Protein AF-A0A976HL93-F1 (afdb_monomer_lite)

Foldseek 3Di:
DDDDPPDDPCVVVVVVVVVVVVVVVCVVCVVCVVCQLVVQCVVVVDDSVVSVVVSVVVVVVVVVD

pLDDT: mean 87.39, std 11.61, range [50.12, 97.81]

Secondary structure (DSSP, 8-state):
---------THHHHHHHHHHHHHHHHHHHHHHHHHHHHHHHHHH---HHHHHHHHHHHHHHHHH-

Structure (mmCIF, N/CA/C/O backbone):
data_AF-A0A976HL93-F1
#
_entry.id   AF-A0A976HL93-F1
#
loop_
_atom_site.group_PDB
_atom_site.id
_atom_site.type_s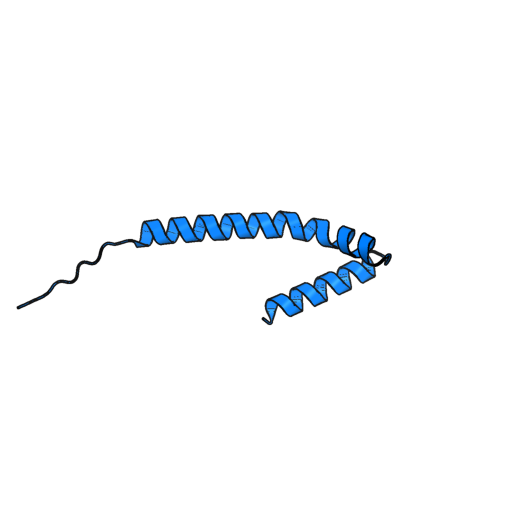ymbol
_atom_site.label_atom_id
_atom_site.label_alt_id
_atom_site.label_comp_id
_atom_site.label_asym_id
_atom_site.label_entity_id
_atom_site.label_seq_id
_atom_site.pdbx_PDB_ins_code
_atom_site.Cartn_x
_atom_site.Cartn_y
_atom_site.Cartn_z
_atom_site.occupancy
_atom_site.B_iso_or_equiv
_atom_site.auth_seq_id
_atom_site.auth_comp_id
_atom_site.auth_asym_id
_atom_site.auth_atom_id
_atom_site.pdbx_PDB_model_num
ATOM 1 N N . MET A 1 1 ? 20.746 -2.889 -49.607 1.00 50.12 1 MET A N 1
ATOM 2 C CA . MET A 1 1 ? 20.872 -1.755 -48.669 1.00 50.12 1 MET A CA 1
ATOM 3 C C . MET A 1 1 ? 20.240 -2.222 -47.372 1.00 50.12 1 MET A C 1
ATOM 5 O O . MET A 1 1 ? 19.038 -2.437 -47.359 1.00 50.12 1 MET A O 1
ATOM 9 N N . THR A 1 2 ? 21.053 -2.551 -46.370 1.00 51.81 2 THR A N 1
ATOM 10 C CA . THR A 1 2 ? 20.605 -3.243 -45.151 1.00 51.81 2 THR A CA 1
ATOM 11 C C . THR A 1 2 ? 20.744 -2.271 -43.988 1.00 51.81 2 THR A C 1
ATOM 13 O O . THR A 1 2 ? 21.856 -2.014 -43.537 1.00 51.81 2 THR A O 1
ATOM 16 N N . GLU A 1 3 ? 19.638 -1.686 -43.538 1.00 58.78 3 GLU A N 1
ATOM 17 C CA . GLU A 1 3 ? 19.632 -0.833 -42.349 1.00 58.78 3 GLU A CA 1
ATOM 18 C C . GLU A 1 3 ? 19.549 -1.718 -41.100 1.00 58.78 3 GLU A C 1
ATOM 20 O O . GLU A 1 3 ? 18.489 -2.231 -40.743 1.00 58.78 3 GLU A O 1
ATOM 25 N N . THR A 1 4 ? 20.680 -1.941 -40.431 1.00 63.50 4 THR A N 1
ATOM 26 C CA . THR A 1 4 ? 20.709 -2.592 -39.117 1.00 63.50 4 THR A CA 1
ATOM 27 C C . THR A 1 4 ? 20.363 -1.560 -38.044 1.00 63.50 4 THR A C 1
ATOM 29 O O . THR A 1 4 ? 21.222 -0.801 -37.601 1.00 63.50 4 THR A O 1
ATOM 32 N N . ASN A 1 5 ? 19.094 -1.519 -37.633 1.00 59.19 5 ASN A N 1
ATOM 33 C CA . ASN A 1 5 ? 18.617 -0.689 -36.525 1.00 59.19 5 ASN A CA 1
ATOM 34 C C . ASN A 1 5 ? 19.135 -1.225 -35.176 1.00 59.19 5 ASN A C 1
ATOM 36 O O . ASN A 1 5 ? 18.461 -1.999 -34.500 1.00 59.19 5 ASN A O 1
ATOM 40 N N . THR A 1 6 ? 20.328 -0.804 -34.755 1.00 65.44 6 THR A N 1
ATOM 41 C CA . THR A 1 6 ? 20.806 -0.988 -33.375 1.00 65.44 6 THR A CA 1
ATOM 42 C C . THR A 1 6 ? 20.419 0.230 -32.540 1.00 65.44 6 THR A C 1
ATOM 44 O O . THR A 1 6 ? 21.225 1.134 -32.320 1.00 65.44 6 THR A O 1
ATOM 47 N N . GLY A 1 7 ? 19.156 0.280 -32.109 1.00 63.97 7 GLY A N 1
ATOM 48 C CA . GLY A 1 7 ? 18.698 1.272 -31.136 1.00 63.97 7 GLY A CA 1
ATOM 49 C C . GLY A 1 7 ? 19.394 1.072 -29.779 1.00 63.97 7 GLY A C 1
ATOM 50 O O . GLY A 1 7 ? 19.674 -0.070 -29.402 1.00 63.97 7 GLY A O 1
ATOM 51 N N . PRO A 1 8 ? 19.699 2.147 -29.033 1.00 65.50 8 PRO A N 1
ATOM 52 C CA . PRO A 1 8 ? 20.400 2.048 -27.757 1.00 65.50 8 PRO A CA 1
ATOM 53 C C . PRO A 1 8 ? 19.610 1.189 -26.760 1.00 65.50 8 PRO A C 1
ATOM 55 O O . PRO A 1 8 ? 18.402 1.357 -26.583 1.00 65.50 8 PRO A O 1
ATOM 58 N N . THR A 1 9 ? 20.297 0.266 -26.081 1.00 67.31 9 THR A N 1
ATOM 59 C CA . THR A 1 9 ? 19.725 -0.625 -25.061 1.00 67.31 9 THR A CA 1
ATOM 60 C C . THR A 1 9 ? 19.431 0.153 -23.771 1.00 67.31 9 THR A C 1
ATOM 62 O O . THR A 1 9 ? 20.103 -0.007 -22.752 1.00 67.31 9 THR A O 1
ATOM 65 N N . ASN A 1 10 ? 18.409 1.008 -23.802 1.00 71.69 10 ASN A N 1
ATOM 66 C CA . ASN A 1 10 ? 17.950 1.825 -22.671 1.00 71.69 10 ASN A CA 1
ATOM 67 C C . ASN A 1 10 ? 17.270 1.006 -21.555 1.00 71.69 10 ASN A C 1
ATOM 69 O O . ASN A 1 10 ? 16.844 1.567 -20.547 1.00 71.69 10 ASN A O 1
ATOM 73 N N . GLY A 1 11 ? 17.189 -0.322 -21.696 1.00 81.12 11 GLY A N 1
ATOM 74 C CA . GLY A 1 11 ? 16.524 -1.211 -20.740 1.00 81.12 11 GLY A CA 1
ATOM 75 C C . GLY A 1 11 ? 17.093 -1.138 -19.322 1.00 81.12 11 GLY A C 1
ATOM 76 O O . GLY A 1 11 ? 16.347 -1.284 -18.362 1.00 81.12 11 GLY A O 1
ATOM 77 N N . ARG A 1 12 ? 18.390 -0.836 -19.162 1.00 85.44 12 ARG A N 1
ATOM 78 C CA . ARG A 1 12 ? 19.006 -0.707 -17.830 1.00 85.44 12 ARG A CA 1
ATOM 79 C C . ARG A 1 12 ? 18.527 0.545 -17.089 1.00 85.44 12 ARG A C 1
ATOM 81 O O . ARG A 1 12 ? 18.252 0.471 -15.899 1.00 85.44 12 ARG A O 1
ATOM 88 N N . LEU A 1 13 ? 18.380 1.666 -17.801 1.00 90.25 13 LEU A N 1
ATOM 89 C CA . LEU A 1 13 ? 17.829 2.911 -17.252 1.00 90.25 13 LEU A CA 1
ATOM 90 C C . LEU A 1 13 ? 16.331 2.763 -16.956 1.00 90.25 13 LEU A C 1
ATOM 92 O O . LEU A 1 13 ? 15.877 3.179 -15.895 1.00 90.25 13 LEU A O 1
ATOM 96 N N . ALA A 1 14 ? 15.585 2.112 -17.855 1.00 92.94 14 ALA A N 1
ATOM 97 C CA . ALA A 1 14 ? 14.168 1.816 -17.654 1.00 92.94 14 ALA A CA 1
ATOM 98 C C . ALA A 1 14 ? 13.934 0.913 -16.430 1.00 92.94 14 ALA A C 1
ATOM 100 O O . ALA A 1 14 ? 13.050 1.187 -15.623 1.00 92.94 14 ALA A O 1
ATOM 101 N N . LEU A 1 15 ? 14.762 -0.121 -16.243 1.00 93.69 15 LEU A N 1
ATOM 102 C CA . LEU A 1 15 ? 14.688 -1.000 -15.077 1.00 93.69 15 LEU A CA 1
ATOM 103 C C . LEU A 1 15 ? 15.000 -0.248 -13.778 1.00 93.69 15 LEU A C 1
ATOM 105 O O . LEU A 1 15 ? 14.268 -0.395 -12.804 1.00 93.69 15 LEU A O 1
ATOM 109 N N . SER A 1 16 ? 16.050 0.581 -13.759 1.00 94.56 16 SER A N 1
ATOM 110 C CA . SER A 1 16 ? 16.364 1.415 -12.593 1.00 94.56 16 SER A CA 1
ATOM 111 C C . SER A 1 16 ? 15.228 2.380 -12.255 1.00 94.56 16 SER A C 1
ATOM 113 O O . SER A 1 16 ? 14.908 2.540 -11.082 1.00 94.56 16 SER A O 1
ATOM 115 N N . PHE A 1 17 ? 14.588 2.979 -13.262 1.00 95.69 17 PHE A N 1
ATOM 116 C CA . PHE A 1 17 ? 13.437 3.855 -13.061 1.00 95.69 17 PHE A CA 1
ATOM 117 C C . PHE A 1 17 ? 12.261 3.110 -12.420 1.00 95.69 17 PHE A C 1
ATOM 119 O O . PHE A 1 17 ? 11.790 3.522 -11.364 1.00 95.69 17 PHE A O 1
ATOM 126 N N . ILE A 1 18 ? 11.850 1.971 -12.994 1.00 96.31 18 ILE A N 1
ATOM 127 C CA . ILE A 1 18 ? 10.749 1.156 -12.458 1.00 96.31 18 ILE A CA 1
ATOM 128 C C . ILE A 1 18 ? 11.054 0.700 -11.029 1.00 96.31 18 ILE A C 1
ATOM 130 O O . ILE A 1 18 ? 10.188 0.795 -10.164 1.00 96.31 18 ILE A O 1
ATOM 134 N N . LEU A 1 19 ? 12.283 0.246 -10.755 1.00 97.81 19 LEU A N 1
ATOM 135 C CA . LEU A 1 19 ? 12.668 -0.185 -9.412 1.00 97.81 19 LEU A CA 1
ATOM 136 C C . LEU A 1 19 ? 12.564 0.948 -8.394 1.00 97.81 19 LEU A C 1
ATOM 138 O O . LEU A 1 19 ? 12.032 0.726 -7.310 1.00 97.81 19 LEU A O 1
ATOM 142 N N . ILE A 1 20 ? 13.026 2.155 -8.727 1.00 97.75 20 ILE A N 1
ATOM 143 C CA . ILE A 1 20 ? 12.905 3.313 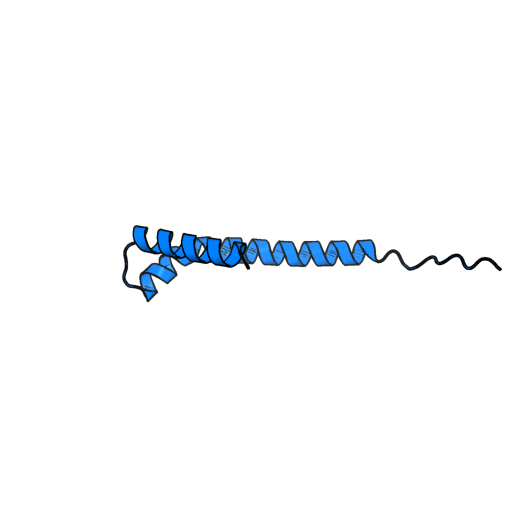-7.832 1.00 97.75 20 ILE A CA 1
ATOM 144 C C . ILE A 1 20 ? 11.429 3.656 -7.608 1.00 97.75 20 ILE A C 1
ATOM 146 O O . ILE A 1 20 ? 11.019 3.817 -6.462 1.00 97.75 20 ILE A O 1
ATOM 150 N N . THR A 1 21 ? 10.620 3.717 -8.668 1.00 96.38 21 THR A N 1
ATOM 151 C CA . THR A 1 21 ? 9.188 4.028 -8.566 1.00 96.38 21 THR A CA 1
ATOM 152 C C . THR A 1 21 ? 8.446 3.017 -7.698 1.00 96.38 21 THR A C 1
ATOM 154 O O . THR A 1 21 ? 7.766 3.421 -6.763 1.00 96.38 21 THR A O 1
ATOM 157 N N . VAL A 1 22 ? 8.619 1.716 -7.945 1.00 96.75 22 VAL A N 1
ATOM 158 C CA . VAL A 1 22 ? 7.960 0.659 -7.160 1.00 96.75 22 VAL A CA 1
ATOM 159 C C . VAL A 1 22 ? 8.477 0.629 -5.720 1.00 96.75 22 VAL A C 1
ATOM 161 O O . VAL A 1 22 ? 7.708 0.375 -4.801 1.00 96.75 22 VAL A O 1
ATOM 164 N N . THR A 1 23 ? 9.759 0.933 -5.491 1.00 97.44 23 THR A N 1
ATOM 165 C CA . THR A 1 23 ? 10.306 1.042 -4.128 1.00 97.44 23 THR A CA 1
ATOM 166 C C . THR A 1 23 ? 9.646 2.186 -3.365 1.00 97.44 23 THR A C 1
ATOM 168 O O . THR A 1 23 ? 9.224 2.000 -2.227 1.00 97.44 23 THR A O 1
ATOM 171 N N . LEU A 1 24 ? 9.533 3.363 -3.986 1.00 96.88 24 LEU A N 1
ATOM 172 C CA . LEU A 1 24 ? 8.867 4.514 -3.377 1.00 96.88 24 LEU A CA 1
ATOM 173 C C . LEU A 1 24 ? 7.380 4.239 -3.128 1.00 96.88 24 LEU A C 1
ATOM 175 O O . LEU A 1 24 ? 6.876 4.575 -2.060 1.00 96.88 24 LEU A O 1
ATOM 179 N N . ASP A 1 25 ? 6.708 3.587 -4.073 1.00 95.19 25 ASP A N 1
ATOM 180 C CA . ASP A 1 25 ? 5.301 3.202 -3.959 1.00 95.19 25 ASP A CA 1
ATOM 181 C C . ASP A 1 25 ? 5.064 2.213 -2.805 1.00 95.19 25 ASP A C 1
ATOM 183 O O . ASP A 1 25 ? 4.236 2.454 -1.925 1.00 95.19 25 ASP A O 1
ATOM 187 N N . ALA A 1 26 ? 5.874 1.151 -2.723 1.00 95.81 26 ALA A N 1
ATOM 188 C CA . ALA A 1 26 ? 5.792 0.160 -1.652 1.00 95.81 26 ALA A CA 1
ATOM 189 C C . ALA A 1 26 ? 6.079 0.763 -0.267 1.00 95.81 26 ALA A C 1
ATOM 191 O O . ALA A 1 26 ? 5.426 0.392 0.709 1.00 95.81 26 ALA A O 1
ATOM 192 N N . ILE A 1 27 ? 7.018 1.714 -0.169 1.00 96.94 27 ILE A N 1
ATOM 193 C CA . ILE A 1 27 ? 7.257 2.478 1.065 1.00 96.94 27 ILE A CA 1
ATOM 194 C C . ILE A 1 27 ? 6.027 3.324 1.409 1.00 96.94 27 ILE A C 1
ATOM 196 O O . ILE A 1 27 ? 5.603 3.335 2.562 1.00 96.94 27 ILE A O 1
ATOM 200 N N . GLY A 1 28 ? 5.429 4.000 0.426 1.00 94.00 28 GLY A N 1
ATOM 201 C CA . GLY A 1 28 ? 4.219 4.799 0.616 1.00 94.00 28 GLY A CA 1
ATOM 202 C C . GLY A 1 28 ? 3.065 3.972 1.183 1.00 94.00 28 GLY A C 1
ATOM 203 O O . GLY A 1 28 ? 2.536 4.304 2.243 1.00 94.00 28 GLY A O 1
ATOM 204 N N . ILE A 1 29 ? 2.727 2.853 0.537 1.00 92.88 29 ILE A N 1
ATOM 205 C CA . ILE A 1 29 ? 1.686 1.934 1.022 1.00 92.88 29 ILE A CA 1
ATOM 206 C C . ILE A 1 29 ? 2.065 1.354 2.391 1.00 92.88 29 ILE A C 1
ATOM 208 O O . ILE A 1 29 ? 1.223 1.308 3.286 1.00 92.88 29 ILE A O 1
ATOM 212 N N . GLY A 1 30 ? 3.327 0.967 2.592 1.00 92.56 30 GLY A N 1
ATOM 213 C CA . GLY A 1 30 ? 3.818 0.420 3.858 1.00 92.56 30 GLY A CA 1
ATOM 214 C C . GLY A 1 30 ? 3.744 1.396 5.037 1.00 92.56 30 GLY A C 1
ATOM 215 O O . GLY A 1 30 ? 3.584 0.956 6.172 1.00 92.56 30 GLY A O 1
ATOM 216 N N . LEU A 1 31 ? 3.821 2.705 4.783 1.00 93.69 31 LEU A N 1
ATOM 217 C CA . LEU A 1 31 ? 3.680 3.746 5.803 1.00 93.69 31 LEU A CA 1
ATOM 218 C C . LEU A 1 31 ? 2.225 4.177 6.014 1.00 93.69 31 LEU A C 1
ATOM 220 O O . LEU A 1 31 ? 1.820 4.396 7.151 1.00 93.69 31 LEU A O 1
ATOM 224 N N . ILE A 1 32 ? 1.439 4.302 4.940 1.00 91.50 32 ILE A N 1
ATOM 225 C CA . ILE A 1 32 ? 0.057 4.799 5.000 1.00 91.50 32 ILE A CA 1
ATOM 226 C C . ILE A 1 32 ? -0.894 3.721 5.527 1.00 91.50 32 ILE A C 1
ATOM 228 O O . ILE A 1 32 ? -1.701 3.990 6.414 1.00 91.50 32 ILE A O 1
ATOM 232 N N . PHE A 1 33 ? -0.810 2.489 5.020 1.00 89.75 33 PHE A N 1
ATOM 233 C CA . PHE A 1 33 ? -1.781 1.436 5.334 1.00 89.75 33 PHE A CA 1
ATOM 234 C C . PHE A 1 33 ? -1.921 1.134 6.842 1.00 89.75 33 PHE A C 1
ATOM 236 O O . PHE A 1 33 ? -3.054 0.967 7.292 1.00 89.75 33 PHE A O 1
ATOM 243 N N . PRO A 1 34 ? -0.843 1.129 7.656 1.00 89.19 34 PRO A N 1
ATOM 244 C CA . PRO A 1 34 ? -0.953 0.926 9.102 1.00 89.19 34 PRO A CA 1
ATOM 245 C C . PRO A 1 34 ? -1.629 2.072 9.863 1.00 89.19 34 PRO A C 1
ATOM 247 O O . PRO A 1 34 ? -2.246 1.811 10.888 1.00 89.19 34 PRO A O 1
ATOM 250 N N . VAL A 1 35 ? -1.518 3.321 9.389 1.00 91.94 35 VAL A N 1
ATOM 251 C CA . VAL A 1 35 ? -2.070 4.508 10.080 1.00 91.94 35 VAL A CA 1
ATOM 252 C C . VAL A 1 35 ? -3.487 4.863 9.621 1.00 91.94 35 VAL A C 1
ATOM 254 O O . VAL A 1 35 ? -4.217 5.551 10.328 1.00 91.94 35 VAL A O 1
ATOM 257 N N . MET A 1 36 ? -3.915 4.360 8.458 1.00 91.00 36 MET A N 1
ATOM 258 C CA . MET A 1 36 ? -5.266 4.565 7.920 1.00 91.00 36 MET A CA 1
ATOM 259 C C . MET A 1 36 ? -6.407 4.202 8.891 1.00 91.00 36 MET A C 1
ATOM 261 O O . MET A 1 36 ? -7.366 4.972 8.950 1.00 91.00 36 MET A O 1
ATOM 265 N N . PRO A 1 37 ? -6.365 3.093 9.662 1.00 89.62 37 PRO A N 1
ATOM 266 C CA . PRO A 1 37 ? -7.451 2.748 10.579 1.00 89.62 37 PRO A CA 1
ATOM 267 C C . PRO A 1 37 ? -7.664 3.807 11.662 1.00 89.62 37 PRO A C 1
ATOM 269 O O . PRO A 1 37 ? -8.806 4.132 11.979 1.00 89.62 37 PRO A O 1
ATOM 272 N N . ASP A 1 38 ? -6.586 4.376 12.197 1.00 91.88 38 ASP A N 1
ATOM 273 C CA . ASP A 1 38 ? -6.653 5.415 13.227 1.00 91.88 38 ASP A CA 1
ATOM 274 C C . ASP A 1 38 ? -7.188 6.725 12.643 1.00 91.88 38 ASP A C 1
ATOM 276 O O . ASP A 1 38 ? -8.106 7.318 13.206 1.00 91.88 38 ASP A O 1
ATOM 280 N N . LEU A 1 39 ? -6.735 7.105 11.443 1.00 91.12 39 LEU A N 1
ATOM 281 C CA . LEU A 1 39 ? -7.252 8.279 10.731 1.00 91.12 39 LEU A CA 1
ATOM 282 C C . LEU A 1 39 ? -8.753 8.163 10.423 1.00 91.12 39 LEU A C 1
ATOM 284 O O . LEU A 1 39 ? -9.503 9.127 10.571 1.00 91.12 39 LEU A O 1
ATOM 288 N N . ILE A 1 40 ? -9.221 6.979 10.015 1.00 92.06 40 ILE A N 1
ATOM 289 C CA . ILE A 1 40 ? -10.650 6.743 9.768 1.00 92.06 40 ILE A CA 1
ATOM 290 C C . ILE A 1 40 ? -11.440 6.871 11.075 1.00 92.06 40 ILE A C 1
ATOM 292 O O . ILE A 1 40 ? -12.512 7.479 11.070 1.00 92.06 40 ILE A O 1
ATOM 296 N N . GLN A 1 41 ? -10.935 6.340 12.191 1.00 93.69 41 GLN A N 1
ATOM 297 C CA . GLN A 1 41 ? -11.586 6.482 13.497 1.00 93.69 41 GLN A CA 1
ATOM 298 C C . GLN A 1 41 ? -11.665 7.949 13.935 1.00 93.69 41 GLN A C 1
ATOM 300 O O . GLN A 1 41 ? -12.734 8.389 14.349 1.00 93.69 41 GLN A O 1
ATOM 305 N N . GLU A 1 42 ? -10.585 8.721 13.789 1.00 92.88 42 GLU A N 1
ATOM 306 C CA . GLU A 1 42 ? -10.551 10.147 14.145 1.00 92.88 42 GLU A CA 1
ATOM 307 C C . GLU A 1 42 ? -11.555 10.978 13.337 1.00 92.88 42 GLU A C 1
ATOM 309 O O . GLU A 1 42 ? -12.245 11.834 13.890 1.00 92.88 42 GLU A O 1
ATOM 314 N N . VAL A 1 43 ? -11.683 10.707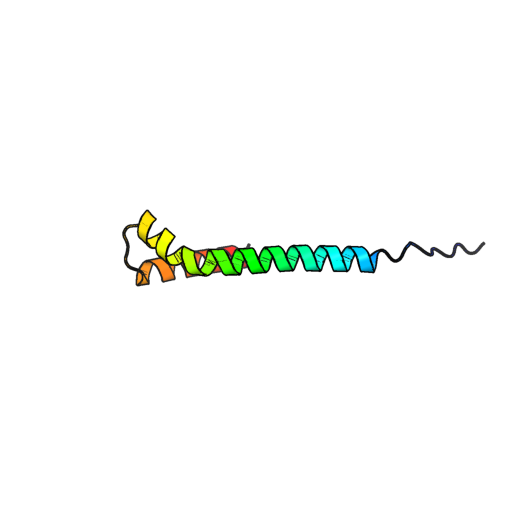 12.036 1.00 92.75 43 VAL A N 1
ATOM 315 C CA . VAL A 1 43 ? -12.582 11.461 11.147 1.00 92.75 43 VAL A CA 1
ATOM 316 C C . VAL A 1 43 ? -14.045 11.047 11.318 1.00 92.75 43 VAL A C 1
ATOM 318 O O . VAL A 1 43 ? -14.943 11.881 11.210 1.00 92.75 43 VAL A O 1
ATOM 321 N N . THR A 1 44 ? -14.313 9.763 11.561 1.00 89.56 44 THR A N 1
ATOM 322 C CA . THR A 1 44 ? -15.686 9.232 11.621 1.00 89.56 44 THR A CA 1
ATOM 323 C C . THR A 1 44 ? -16.256 9.150 13.036 1.00 89.56 44 THR A C 1
ATOM 325 O O . THR A 1 44 ? -17.472 9.031 13.188 1.00 89.56 44 THR A O 1
ATOM 328 N N . GLY A 1 45 ? -15.407 9.179 14.068 1.00 91.25 45 GLY A N 1
ATOM 329 C CA . GLY A 1 45 ? -15.782 8.934 15.464 1.00 91.25 45 GLY A CA 1
ATOM 330 C C . GLY A 1 45 ? -16.254 7.501 15.745 1.00 91.25 45 GLY A C 1
ATOM 331 O O . GLY A 1 45 ? -16.876 7.249 16.777 1.00 91.25 45 GLY A O 1
ATOM 332 N N . LYS A 1 46 ? -16.023 6.566 14.816 1.00 90.31 46 LYS A N 1
ATOM 333 C CA . LYS A 1 46 ? -16.497 5.176 14.876 1.00 90.31 46 LYS A CA 1
ATOM 334 C C . LYS A 1 46 ? -15.431 4.236 15.446 1.00 90.31 46 LYS A C 1
ATOM 336 O O . LYS A 1 46 ? -14.249 4.556 15.373 1.00 90.31 46 LYS A O 1
ATOM 341 N N . PRO A 1 47 ? -15.817 3.067 15.991 1.00 92.25 47 PRO A N 1
ATOM 342 C CA . PRO A 1 47 ? -14.857 2.095 16.510 1.00 92.25 47 PRO A CA 1
ATOM 343 C C . PRO A 1 47 ? -14.015 1.451 15.396 1.00 92.25 47 PRO A C 1
ATOM 345 O O . PRO A 1 47 ? -14.449 1.351 14.245 1.00 92.25 47 PRO A O 1
ATOM 348 N N . LEU A 1 48 ? -12.842 0.924 15.767 1.00 89.06 48 LEU A N 1
ATOM 349 C CA . LEU A 1 48 ? -11.885 0.263 14.868 1.00 89.06 48 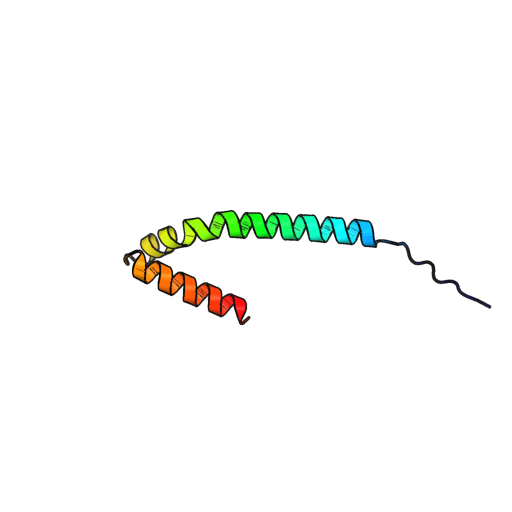LEU A CA 1
ATOM 350 C C . LEU A 1 48 ? -12.507 -0.819 13.968 1.00 89.06 48 LEU A C 1
ATOM 352 O O . LEU A 1 48 ? -12.105 -0.965 12.816 1.00 89.06 48 LEU A O 1
ATOM 356 N N . SER A 1 49 ? -13.500 -1.564 14.462 1.00 90.94 49 SER A N 1
ATOM 357 C CA . SER A 1 49 ? -14.198 -2.595 13.680 1.00 90.94 49 SER A CA 1
ATOM 358 C C . SER A 1 49 ? -14.895 -2.024 12.443 1.00 90.94 49 SER A C 1
ATOM 360 O O . SER A 1 49 ? -14.828 -2.618 11.368 1.00 90.94 49 SER A O 1
ATOM 362 N N . GLU A 1 50 ? -15.532 -0.859 12.570 1.00 90.06 50 GLU A N 1
ATOM 363 C CA . GLU A 1 50 ? -16.155 -0.169 11.441 1.00 90.06 50 GLU A CA 1
ATOM 364 C C . GLU A 1 50 ? -15.109 0.510 10.559 1.00 90.06 50 GLU A C 1
ATOM 366 O O . GLU A 1 50 ? -15.233 0.477 9.335 1.00 90.06 50 GLU A O 1
ATOM 371 N N . ALA A 1 51 ? -14.053 1.073 11.151 1.00 89.81 51 ALA A N 1
ATOM 372 C CA . ALA A 1 51 ? -12.954 1.672 10.397 1.00 89.81 51 ALA A CA 1
ATOM 373 C C . ALA A 1 51 ? -12.247 0.653 9.485 1.00 89.81 51 ALA A C 1
ATOM 375 O O . ALA A 1 51 ? -11.963 0.956 8.327 1.00 89.81 51 ALA A O 1
ATOM 376 N N . ALA A 1 52 ? -12.039 -0.578 9.963 1.00 89.12 52 ALA A N 1
ATOM 377 C CA . ALA A 1 52 ? -11.492 -1.673 9.164 1.00 89.12 52 ALA A CA 1
ATOM 378 C C . ALA A 1 52 ? -12.411 -2.053 7.990 1.00 89.12 52 ALA A C 1
ATOM 380 O O . ALA A 1 52 ? -11.928 -2.332 6.892 1.00 89.12 52 ALA A O 1
ATOM 381 N N . LEU A 1 53 ? -13.733 -2.015 8.197 1.00 91.69 53 LEU A N 1
ATOM 382 C CA . LEU A 1 53 ? -14.711 -2.274 7.141 1.00 91.69 53 LEU A CA 1
ATOM 383 C C . LEU A 1 53 ? -14.634 -1.203 6.040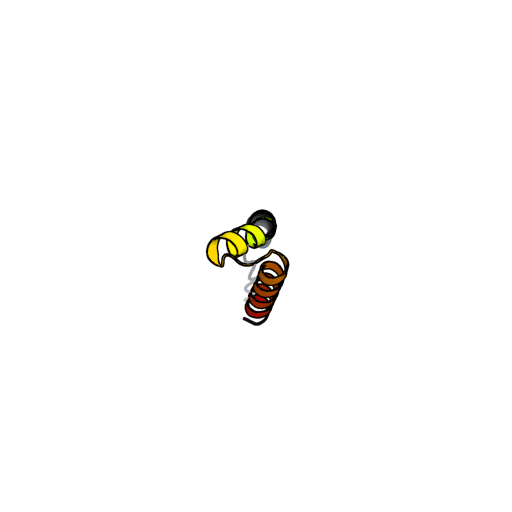 1.00 91.69 53 LEU A C 1
ATOM 385 O O . LEU A 1 53 ? -14.559 -1.537 4.858 1.00 91.69 53 LEU A O 1
ATOM 389 N N . TRP A 1 54 ? -14.585 0.078 6.427 1.00 91.12 54 TRP A N 1
ATOM 390 C CA . TRP A 1 54 ? -14.409 1.196 5.494 1.00 91.12 54 TRP A CA 1
ATOM 391 C C . TRP A 1 54 ? -13.071 1.125 4.757 1.00 91.12 54 TRP A C 1
ATOM 393 O O . TRP A 1 54 ? -13.047 1.285 3.538 1.00 91.12 54 TRP A O 1
ATOM 403 N N . GLY A 1 55 ? -11.979 0.811 5.458 1.00 88.88 55 GLY A N 1
ATOM 404 C CA . GLY A 1 55 ? -10.668 0.589 4.845 1.00 88.88 55 GLY A CA 1
ATOM 405 C C . GLY A 1 55 ? -10.693 -0.524 3.792 1.00 88.88 55 GLY A C 1
ATOM 406 O O . GLY A 1 55 ? -10.160 -0.349 2.698 1.00 88.88 55 GLY A O 1
ATOM 407 N N . GLY A 1 56 ? -11.384 -1.634 4.073 1.00 89.62 56 GLY A N 1
ATOM 408 C CA . GLY A 1 56 ? -11.573 -2.731 3.122 1.00 89.62 56 GLY A CA 1
ATOM 409 C C . GLY A 1 56 ? -12.378 -2.331 1.883 1.00 89.62 56 GLY A C 1
ATOM 410 O O . GLY A 1 56 ? -11.975 -2.637 0.761 1.00 89.62 56 GLY A O 1
ATOM 411 N N . VAL A 1 57 ? -13.486 -1.603 2.055 1.00 93.00 57 VAL A N 1
ATOM 412 C CA . VAL A 1 57 ? -14.299 -1.102 0.930 1.00 93.00 57 VAL A CA 1
ATOM 413 C C . VAL A 1 57 ? -13.484 -0.164 0.040 1.00 93.00 57 VAL A C 1
ATOM 415 O O . VAL A 1 57 ? -13.487 -0.324 -1.181 1.00 93.00 57 VAL A O 1
ATOM 418 N N . LEU A 1 58 ? -12.7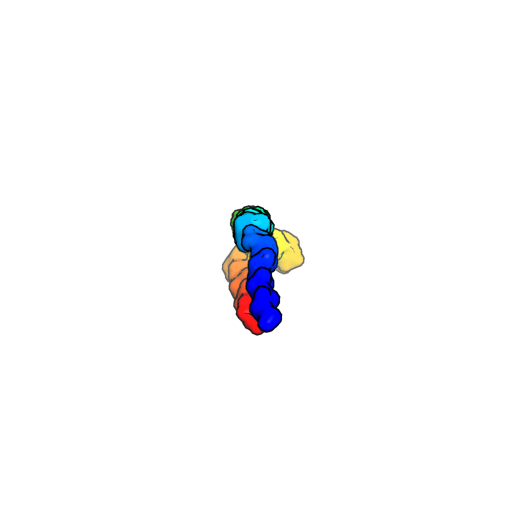41 0.769 0.640 1.00 89.25 58 LEU A N 1
ATOM 419 C CA . LEU A 1 58 ? -11.886 1.704 -0.090 1.00 89.25 58 LEU A CA 1
ATOM 420 C C . LEU A 1 58 ? -10.797 0.964 -0.880 1.00 89.25 58 LEU A C 1
ATOM 422 O O . LEU A 1 58 ? -10.657 1.197 -2.079 1.00 89.25 58 LEU A O 1
ATOM 426 N N . ALA A 1 59 ? -10.096 0.011 -0.258 1.00 89.56 59 ALA A N 1
ATOM 427 C CA . ALA A 1 59 ? -9.088 -0.802 -0.941 1.00 89.56 59 ALA A CA 1
ATOM 428 C C . ALA A 1 59 ? -9.679 -1.611 -2.108 1.00 89.56 59 ALA A C 1
ATOM 430 O O . ALA A 1 59 ? -9.090 -1.669 -3.186 1.00 89.56 59 ALA A O 1
ATOM 431 N N . THR A 1 60 ? -10.870 -2.187 -1.924 1.00 92.06 60 THR A N 1
ATOM 432 C CA . THR A 1 60 ? -11.553 -2.948 -2.980 1.00 92.06 60 THR A CA 1
ATOM 433 C C . THR A 1 60 ? -11.966 -2.038 -4.138 1.00 92.06 60 THR A C 1
ATOM 435 O O . THR A 1 60 ? -11.787 -2.407 -5.293 1.00 92.06 60 THR A O 1
ATOM 438 N N . SER A 1 61 ? -12.466 -0.829 -3.854 1.00 94.31 61 SER A N 1
ATOM 439 C CA . SER A 1 61 ? -12.802 0.148 -4.899 1.00 94.31 61 SER A CA 1
ATOM 440 C C . SER A 1 61 ? -11.582 0.607 -5.696 1.00 94.31 61 SER A C 1
ATOM 442 O O . SER A 1 61 ? -11.673 0.734 -6.913 1.00 94.31 61 SER A O 1
ATOM 444 N N . PHE A 1 62 ? -10.437 0.789 -5.030 1.00 87.06 62 PHE A N 1
ATOM 445 C CA . PHE A 1 62 ? -9.182 1.136 -5.689 1.00 87.06 62 PHE A CA 1
ATOM 446 C C . PHE A 1 62 ? -8.690 0.000 -6.590 1.00 87.06 62 PHE A C 1
ATOM 448 O O . PHE A 1 62 ? -8.279 0.256 -7.710 1.00 87.06 62 PHE A O 1
ATOM 455 N N . ALA A 1 63 ? -8.785 -1.253 -6.138 1.00 89.75 63 ALA A N 1
ATOM 456 C CA . ALA A 1 63 ? -8.374 -2.414 -6.928 1.00 89.75 63 ALA A CA 1
ATOM 457 C C . ALA A 1 63 ? -9.251 -2.673 -8.171 1.00 89.75 63 ALA A C 1
ATOM 459 O O . ALA A 1 63 ? -8.820 -3.379 -9.080 1.00 89.75 63 ALA A O 1
ATOM 460 N N . VAL A 1 64 ? -10.486 -2.159 -8.193 1.00 94.56 64 VAL A N 1
ATOM 461 C CA . VAL A 1 64 ? -11.413 -2.280 -9.333 1.00 94.56 64 VAL A CA 1
ATOM 462 C C . VAL A 1 64 ? -11.165 -1.215 -10.407 1.00 94.56 64 VAL A C 1
ATOM 464 O O . VAL A 1 64 ? -11.519 -1.446 -11.563 1.00 94.56 64 VAL A O 1
ATOM 467 N N . MET A 1 65 ? -10.612 -0.060 -10.026 1.00 88.25 65 MET A N 1
ATOM 468 C CA . MET A 1 65 ? -10.323 1.062 -10.925 1.00 88.25 65 MET A CA 1
ATOM 469 C C . MET A 1 65 ? -9.144 0.752 -11.852 1.00 88.25 65 MET A C 1
ATOM 471 O O . MET A 1 65 ? -9.286 1.042 -13.062 1.00 88.25 65 MET A O 1
#

Radius of gyration: 21.21 Å; chains: 1; bounding box: 37×15×65 Å

Sequence (65 aa):
MTETNTGPTNGRLALSFILITVTLDAIGIGLIFPVMPDLIQEVTGKPLSEAALWGGVLATSFAVM